Protein AF-A0A1V4IUN7-F1 (afdb_monomer_lite)

InterPro domains:
  IPR002559 Transposase IS4-like domain [PF01609] (7-80)

Organism: NCBI:txid1450648

Radius of gyration: 19.27 Å; chains: 1; bounding box: 44×47×55 Å

Sequence (142 aa):
MVDRSKINTSALIIADRGYEAYNNMAHIQERGWKYLIRIKDHKTYSSGILQGLELPSTEEFDVDINLKLTRKQTNEVKELLKDKNHYRLISHGKAFDYLPEKSKKSDHIKAAVQIFCIAVFVFISYNNVSNIGKQLQLLTYT

Structure (mmCIF, N/CA/C/O backbone):
data_AF-A0A1V4IUN7-F1
#
_entry.id   AF-A0A1V4IUN7-F1
#
loop_
_atom_site.group_PDB
_atom_site.id
_atom_site.type_symbol
_atom_site.label_atom_id
_atom_site.label_alt_id
_atom_site.label_comp_id
_atom_site.label_asym_id
_atom_site.label_entity_id
_atom_site.label_seq_id
_atom_site.pdbx_PDB_ins_code
_atom_site.Cartn_x
_atom_site.Cartn_y
_atom_site.Cartn_z
_atom_site.occupancy
_atom_site.B_iso_or_equiv
_atom_site.auth_seq_id
_atom_site.auth_comp_id
_atom_site.auth_asym_id
_atom_site.auth_atom_id
_atom_site.pdbx_PDB_model_num
ATOM 1 N N . MET A 1 1 ? -0.566 -13.342 6.537 1.00 70.31 1 MET A N 1
ATOM 2 C CA . MET A 1 1 ? -1.356 -12.443 5.68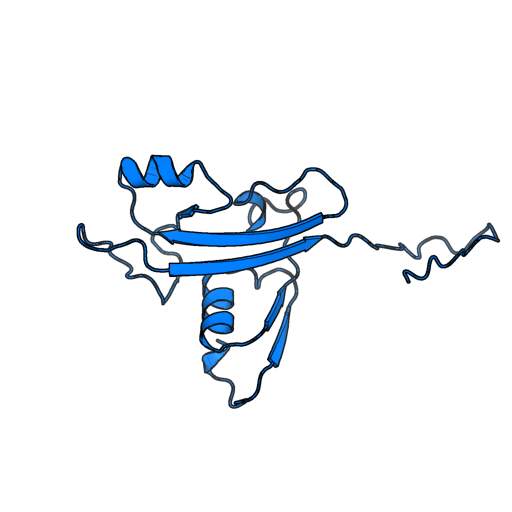4 1.00 70.31 1 MET A CA 1
ATOM 3 C C . MET A 1 1 ? -2.829 -12.787 5.784 1.00 70.31 1 MET A C 1
ATOM 5 O O . MET A 1 1 ? -3.148 -13.812 6.391 1.00 70.31 1 MET A O 1
ATOM 9 N N . VAL A 1 2 ? -3.689 -11.918 5.254 1.00 79.62 2 VAL A N 1
ATOM 10 C CA . VAL A 1 2 ? -5.154 -12.004 5.332 1.00 79.62 2 VAL A CA 1
ATOM 11 C C . VAL A 1 2 ? -5.656 -13.351 4.828 1.00 79.62 2 VAL A C 1
ATOM 13 O O . VAL A 1 2 ? -6.533 -13.926 5.455 1.00 79.62 2 VAL A O 1
ATOM 16 N N . ASP A 1 3 ? -5.001 -13.918 3.817 1.00 80.06 3 ASP A N 1
ATOM 17 C CA . ASP A 1 3 ? -5.286 -15.210 3.165 1.00 80.06 3 ASP A CA 1
ATOM 18 C C . ASP A 1 3 ? -5.406 -16.390 4.131 1.00 80.06 3 ASP A C 1
ATOM 20 O O . ASP A 1 3 ? -6.136 -17.337 3.870 1.00 80.06 3 ASP A O 1
ATOM 24 N N . ARG A 1 4 ? -4.754 -16.317 5.296 1.00 84.31 4 ARG A N 1
ATOM 25 C CA . ARG A 1 4 ? -4.813 -17.376 6.318 1.00 84.31 4 ARG A CA 1
ATOM 26 C C . ARG A 1 4 ? -6.111 -17.382 7.129 1.00 84.31 4 ARG A C 1
ATOM 28 O O . ARG A 1 4 ? -6.329 -18.306 7.909 1.00 84.31 4 ARG A O 1
ATOM 35 N N . SER A 1 5 ? -6.944 -16.347 7.014 1.00 83.94 5 SER A N 1
ATOM 36 C CA . SER A 1 5 ? -8.220 -16.286 7.725 1.00 83.94 5 SER A CA 1
ATOM 37 C C . SER A 1 5 ? -9.230 -17.266 7.124 1.00 83.94 5 SER A C 1
ATOM 39 O O . SER A 1 5 ? -9.311 -17.404 5.906 1.00 83.94 5 SER A O 1
ATOM 41 N N . LYS A 1 6 ? -10.040 -17.905 7.976 1.00 85.81 6 LYS A N 1
ATOM 42 C CA . LYS A 1 6 ? -11.137 -18.809 7.577 1.00 85.81 6 LYS A CA 1
ATOM 43 C C . LYS A 1 6 ? -12.464 -18.082 7.321 1.00 85.81 6 LYS A C 1
ATOM 45 O O . LYS A 1 6 ? -13.475 -18.720 7.054 1.00 85.81 6 LYS A O 1
ATOM 50 N N . ILE 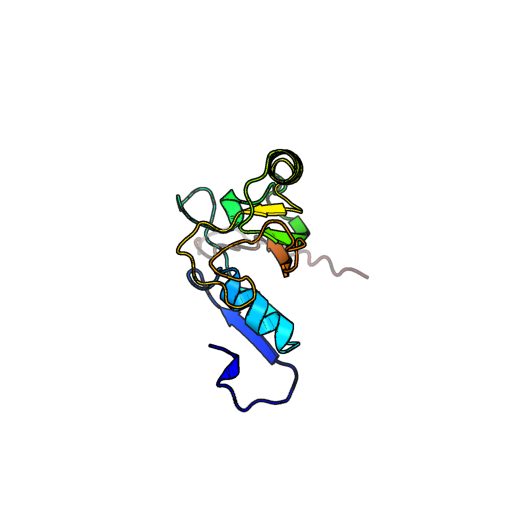A 1 7 ? -12.482 -16.757 7.470 1.00 84.94 7 ILE A N 1
ATOM 51 C CA . ILE A 1 7 ? -13.693 -15.952 7.302 1.00 84.94 7 ILE A CA 1
ATOM 52 C C . ILE A 1 7 ? -14.013 -15.863 5.806 1.00 84.94 7 ILE A C 1
ATOM 54 O O . ILE A 1 7 ? -13.260 -15.262 5.050 1.00 84.94 7 ILE A O 1
ATOM 58 N N . ASN A 1 8 ? -15.129 -16.436 5.371 1.00 80.25 8 ASN A N 1
ATOM 59 C CA . ASN A 1 8 ? -15.515 -16.426 3.953 1.00 80.25 8 ASN A CA 1
ATOM 60 C C . ASN A 1 8 ? -16.495 -15.293 3.602 1.00 80.25 8 ASN A C 1
ATOM 62 O O . ASN A 1 8 ? -16.929 -15.179 2.463 1.00 80.25 8 ASN A O 1
ATOM 66 N N . THR A 1 9 ? -16.851 -14.456 4.576 1.00 84.75 9 THR A N 1
ATOM 67 C CA . THR A 1 9 ? -17.745 -13.307 4.403 1.00 84.75 9 THR A CA 1
ATOM 68 C C . THR A 1 9 ? -16.959 -12.017 4.173 1.00 84.75 9 THR A C 1
ATOM 70 O O . THR A 1 9 ? -15.760 -11.948 4.451 1.00 84.75 9 THR A O 1
ATOM 73 N N . SER A 1 10 ? -17.637 -10.972 3.693 1.00 83.94 10 SER A N 1
ATOM 74 C CA . SER A 1 10 ? -17.066 -9.625 3.607 1.00 83.94 10 SER A CA 1
ATOM 75 C C . SER A 1 10 ? -16.625 -9.140 4.990 1.00 83.94 10 SER A C 1
ATOM 77 O O . SER A 1 10 ? -17.415 -9.190 5.935 1.00 83.94 10 SER A O 1
ATOM 79 N N . ALA A 1 11 ? -15.395 -8.642 5.103 1.00 87.06 11 ALA A N 1
ATOM 80 C CA . ALA A 1 11 ? -14.866 -8.075 6.340 1.00 87.06 11 ALA A CA 1
ATOM 81 C C . ALA A 1 11 ? -14.300 -6.666 6.117 1.00 87.06 11 ALA A C 1
ATOM 83 O O . ALA A 1 11 ? -13.903 -6.313 5.003 1.00 87.06 11 ALA A O 1
ATOM 84 N N . LEU A 1 12 ? -14.261 -5.879 7.196 1.00 88.81 12 LEU A N 1
ATOM 85 C CA . LEU A 1 12 ? -13.591 -4.582 7.259 1.00 88.81 12 LEU A CA 1
ATOM 86 C C . LEU A 1 12 ? -12.349 -4.708 8.145 1.00 88.81 12 LEU A C 1
ATOM 88 O O . LEU A 1 12 ? -12.457 -5.012 9.331 1.00 88.81 12 LEU A O 1
ATOM 92 N N . ILE A 1 13 ? -11.171 -4.473 7.573 1.00 87.56 13 ILE A N 1
ATOM 93 C CA . ILE A 1 13 ? -9.906 -4.448 8.311 1.00 87.56 13 ILE A CA 1
ATOM 94 C C . ILE A 1 13 ? -9.640 -3.035 8.801 1.00 87.56 13 ILE A C 1
ATOM 96 O O . ILE A 1 13 ? -9.570 -2.115 7.997 1.00 87.56 13 ILE A O 1
ATOM 100 N N . ILE A 1 14 ? -9.419 -2.871 10.102 1.00 87.94 14 ILE A N 1
ATOM 101 C CA . ILE A 1 14 ? -8.967 -1.604 10.678 1.00 87.94 14 ILE A CA 1
ATOM 102 C C . ILE A 1 14 ? -7.565 -1.818 11.242 1.00 87.94 14 ILE A C 1
ATOM 104 O O . ILE A 1 14 ? -7.350 -2.751 12.017 1.00 87.94 14 ILE A O 1
ATOM 108 N N . ALA A 1 15 ? -6.603 -0.989 10.839 1.00 86.19 15 ALA A N 1
ATOM 109 C CA . ALA A 1 15 ? -5.221 -1.089 11.308 1.00 86.19 15 ALA A CA 1
ATOM 110 C C . ALA A 1 15 ? -4.587 0.291 11.529 1.00 86.19 15 ALA A C 1
ATOM 112 O O . ALA A 1 15 ? -4.945 1.266 10.869 1.00 86.19 15 ALA A O 1
ATOM 113 N N . ASP A 1 16 ? -3.626 0.369 12.453 1.00 85.94 16 ASP A N 1
ATOM 114 C CA . ASP A 1 16 ? -2.820 1.576 12.678 1.00 85.94 16 ASP A CA 1
ATOM 115 C C . ASP A 1 16 ? -1.630 1.634 11.688 1.00 85.94 16 ASP A C 1
ATOM 117 O O . ASP A 1 16 ? -1.451 0.780 10.813 1.00 85.94 16 ASP A O 1
ATOM 121 N N . ARG A 1 17 ? -0.788 2.650 11.850 1.00 81.50 17 ARG A N 1
ATOM 122 C CA . ARG A 1 17 ? 0.477 2.874 11.153 1.00 81.50 17 ARG A CA 1
ATOM 123 C C . ARG A 1 17 ? 1.369 1.633 11.223 1.00 81.50 17 ARG A C 1
ATOM 125 O O . ARG A 1 17 ? 1.523 1.016 12.272 1.00 81.50 17 ARG A O 1
ATOM 132 N N . GLY A 1 18 ? 2.029 1.317 10.117 1.00 80.31 18 GLY A N 1
ATOM 133 C CA . GLY A 1 18 ? 2.893 0.148 9.938 1.00 80.31 18 GLY A CA 1
ATOM 134 C C . GLY A 1 18 ? 2.299 -0.916 9.011 1.00 80.31 18 GLY A C 1
ATOM 135 O O . GLY A 1 18 ? 3.043 -1.765 8.521 1.00 80.31 18 GLY A O 1
ATOM 136 N N . TYR A 1 19 ? 0.995 -0.853 8.727 1.00 84.00 19 TYR A N 1
ATOM 137 C CA . TYR A 1 19 ? 0.305 -1.793 7.840 1.00 84.00 19 TYR A CA 1
ATOM 138 C C . TYR A 1 19 ? 0.047 -1.242 6.429 1.00 84.00 19 TYR A C 1
ATOM 140 O O . TYR A 1 19 ? -0.510 -1.961 5.602 1.00 84.00 19 TYR A O 1
ATOM 148 N N . GLU A 1 20 ? 0.521 -0.030 6.111 1.00 83.62 20 GLU A N 1
ATOM 149 C CA . GLU A 1 20 ? 0.333 0.690 4.835 1.00 83.62 20 GLU A CA 1
ATOM 150 C C . GLU A 1 20 ? 1.074 0.093 3.618 1.00 83.62 20 GLU A C 1
ATOM 152 O O . GLU A 1 20 ? 1.281 0.762 2.606 1.00 83.62 20 GLU A O 1
ATOM 157 N N . ALA A 1 21 ? 1.531 -1.157 3.699 1.00 84.75 21 ALA A N 1
ATOM 158 C CA . ALA A 1 21 ? 2.244 -1.802 2.605 1.00 84.75 21 ALA A CA 1
ATOM 159 C C . ALA A 1 21 ? 1.295 -2.148 1.444 1.00 84.75 21 ALA A C 1
ATOM 161 O O . ALA A 1 21 ? 0.255 -2.772 1.651 1.00 84.75 21 ALA A O 1
ATOM 162 N N . TYR A 1 22 ? 1.707 -1.842 0.207 1.00 86.06 22 TYR A N 1
ATOM 163 C CA . TYR A 1 22 ? 0.935 -2.161 -1.004 1.00 86.06 22 TYR A CA 1
ATOM 164 C C . TYR A 1 22 ? 0.572 -3.642 -1.127 1.00 86.06 22 TYR A C 1
ATOM 166 O O . TYR A 1 22 ? -0.525 -3.959 -1.570 1.00 86.06 22 TYR A O 1
ATOM 174 N N . ASN A 1 23 ? 1.467 -4.542 -0.703 1.00 87.44 23 ASN A N 1
ATOM 175 C CA . ASN A 1 23 ? 1.188 -5.977 -0.726 1.00 87.44 23 ASN A CA 1
ATOM 176 C C . ASN A 1 23 ? -0.029 -6.307 0.148 1.00 87.44 23 ASN A C 1
ATOM 178 O O . ASN A 1 23 ? -0.940 -6.983 -0.305 1.00 87.44 23 ASN A O 1
ATOM 182 N N . ASN A 1 24 ? -0.091 -5.763 1.369 1.00 86.75 24 ASN A N 1
ATOM 183 C CA . ASN A 1 24 ? -1.211 -6.012 2.275 1.00 86.75 24 ASN A CA 1
ATOM 184 C C . ASN A 1 24 ? -2.535 -5.548 1.664 1.00 86.75 24 ASN A C 1
ATOM 186 O O . ASN A 1 24 ? -3.503 -6.297 1.699 1.00 86.75 24 ASN A O 1
ATOM 190 N N . MET A 1 25 ? -2.573 -4.342 1.090 1.00 86.12 25 MET A N 1
ATOM 191 C CA . MET A 1 25 ? -3.787 -3.815 0.457 1.00 86.12 25 MET A CA 1
ATOM 192 C C . MET A 1 25 ? -4.219 -4.664 -0.741 1.00 86.12 25 MET A C 1
ATOM 194 O O . MET A 1 25 ? -5.401 -4.974 -0.851 1.00 86.12 25 MET A O 1
ATOM 198 N N . ALA A 1 26 ? -3.272 -5.110 -1.571 1.00 86.62 26 ALA A N 1
ATOM 199 C CA . ALA A 1 26 ? -3.559 -5.999 -2.693 1.00 86.62 26 ALA A CA 1
ATOM 200 C C . ALA A 1 26 ? -4.181 -7.330 -2.227 1.00 86.62 26 ALA A C 1
ATOM 202 O O . ALA A 1 26 ? -5.200 -7.744 -2.767 1.00 86.62 26 ALA A O 1
ATOM 203 N N . HIS A 1 27 ? -3.654 -7.941 -1.159 1.00 86.75 27 HIS A N 1
ATOM 204 C CA . HIS A 1 27 ? -4.227 -9.168 -0.575 1.00 86.75 27 HIS A CA 1
ATOM 205 C C . HIS A 1 27 ? -5.630 -8.967 -0.001 1.00 86.75 27 HIS A C 1
ATOM 207 O O . HIS A 1 27 ? -6.493 -9.834 -0.118 1.00 86.75 27 HIS A O 1
ATOM 213 N N . ILE A 1 28 ? -5.889 -7.807 0.602 1.00 86.56 28 ILE A N 1
ATOM 214 C CA . ILE A 1 28 ? -7.225 -7.460 1.103 1.00 86.56 28 ILE A CA 1
ATOM 215 C C . ILE A 1 28 ? -8.215 -7.309 -0.060 1.00 86.56 28 ILE A C 1
ATOM 217 O O . ILE A 1 28 ? -9.338 -7.809 0.021 1.00 86.56 28 ILE A O 1
ATOM 221 N N . GLN A 1 29 ? -7.791 -6.645 -1.135 1.00 85.31 29 GLN A N 1
ATOM 222 C CA . GLN A 1 29 ? -8.607 -6.388 -2.322 1.00 85.31 29 GLN A CA 1
ATOM 223 C C . GLN A 1 29 ? -8.910 -7.655 -3.110 1.00 85.31 29 GLN A C 1
ATOM 225 O O . GLN A 1 29 ? -10.065 -7.871 -3.462 1.00 85.31 29 GLN A O 1
ATOM 230 N N . GLU A 1 30 ? -7.915 -8.516 -3.321 1.00 85.12 30 GLU A N 1
ATOM 231 C CA . GLU A 1 30 ? -8.089 -9.805 -4.001 1.00 85.12 30 GLU A CA 1
ATOM 232 C C . GLU A 1 30 ? -9.092 -10.696 -3.258 1.00 85.12 30 GLU A C 1
ATOM 234 O O . GLU A 1 30 ? -9.890 -11.410 -3.857 1.00 85.12 30 GLU A O 1
ATOM 239 N N . ARG A 1 31 ? -9.114 -10.597 -1.925 1.00 84.62 31 ARG A N 1
ATOM 240 C CA . ARG A 1 31 ? -10.090 -11.292 -1.083 1.00 84.62 31 ARG A CA 1
ATOM 241 C C . ARG A 1 31 ? -11.492 -10.658 -1.113 1.00 84.62 31 ARG A C 1
ATOM 243 O O . ARG A 1 31 ? -12.431 -11.229 -0.561 1.00 84.62 31 ARG A O 1
ATOM 250 N N . GLY A 1 32 ? -11.654 -9.480 -1.714 1.00 84.38 32 GLY A N 1
ATOM 251 C CA . GLY A 1 32 ? -12.914 -8.731 -1.745 1.00 84.38 32 GLY A CA 1
ATOM 252 C C . GLY A 1 32 ? -13.278 -8.085 -0.405 1.00 84.38 32 GLY A C 1
ATOM 253 O O . GLY A 1 32 ? -14.451 -7.838 -0.118 1.00 84.38 32 GLY A O 1
ATOM 254 N N . TRP A 1 33 ? -12.291 -7.855 0.460 1.00 87.62 33 TRP A N 1
ATOM 255 C CA . TRP A 1 33 ? -12.487 -7.227 1.764 1.00 87.62 33 TRP A CA 1
ATOM 256 C C . TRP A 1 33 ? -12.250 -5.718 1.693 1.00 87.62 33 TRP A C 1
ATOM 258 O O . TRP A 1 33 ? -11.564 -5.211 0.807 1.00 87.62 33 TRP A O 1
ATOM 268 N N . LYS A 1 34 ? -12.826 -4.982 2.646 1.00 86.69 34 LYS A N 1
ATOM 269 C CA . LYS A 1 34 ? -12.617 -3.535 2.793 1.00 86.69 34 LYS A CA 1
ATOM 270 C C . LYS A 1 34 ? -11.570 -3.272 3.868 1.00 86.69 34 LYS A C 1
ATOM 272 O O . LYS A 1 34 ? -11.356 -4.104 4.751 1.00 86.69 34 LYS A O 1
ATOM 277 N N . TYR A 1 35 ? -10.937 -2.106 3.832 1.00 86.62 35 TYR A N 1
ATOM 278 C CA . TYR A 1 35 ? -9.981 -1.709 4.860 1.00 86.62 35 TYR A CA 1
ATOM 279 C C . TYR A 1 35 ? -10.038 -0.218 5.176 1.00 86.62 35 TYR A C 1
ATOM 281 O O . TYR A 1 35 ? -10.410 0.600 4.343 1.00 86.62 35 TYR A O 1
ATOM 289 N N . LEU A 1 36 ? -9.616 0.105 6.393 1.00 88.31 36 LEU A N 1
ATOM 290 C CA . LEU A 1 36 ? -9.360 1.433 6.913 1.00 88.31 36 LEU A CA 1
ATOM 291 C C . LEU A 1 36 ? -8.016 1.376 7.644 1.00 88.31 36 LEU A C 1
ATOM 293 O O . LEU A 1 36 ? -7.908 0.842 8.747 1.00 88.31 36 LEU A O 1
ATOM 297 N N . ILE A 1 37 ? -6.963 1.873 7.001 1.00 85.44 37 ILE A N 1
ATOM 298 C CA . ILE A 1 37 ? -5.607 1.828 7.553 1.00 85.44 37 ILE A CA 1
ATOM 299 C C . ILE A 1 37 ? -5.170 3.252 7.851 1.00 85.44 37 ILE A C 1
ATOM 301 O O . ILE A 1 37 ? -5.152 4.101 6.961 1.00 85.44 37 ILE A O 1
ATOM 305 N N . ARG A 1 38 ? -4.778 3.511 9.098 1.00 83.12 38 ARG A N 1
ATOM 306 C CA . ARG A 1 38 ? -4.183 4.792 9.465 1.00 83.12 38 ARG A CA 1
ATOM 307 C C . ARG A 1 38 ? -2.786 4.890 8.866 1.00 83.12 38 ARG A C 1
ATOM 309 O O . ARG A 1 38 ? -1.898 4.099 9.172 1.00 83.12 38 ARG A O 1
ATOM 316 N N . ILE A 1 39 ? -2.584 5.901 8.037 1.00 81.44 39 ILE A N 1
ATOM 317 C CA . ILE A 1 39 ? -1.303 6.175 7.390 1.00 81.44 39 ILE A CA 1
ATOM 318 C C . ILE A 1 39 ? -0.419 7.074 8.261 1.00 81.44 39 ILE A C 1
ATOM 320 O O . ILE A 1 39 ? -0.893 7.835 9.107 1.00 81.44 39 ILE A O 1
ATOM 324 N N . LYS A 1 40 ? 0.897 6.958 8.075 1.00 79.50 40 LYS A N 1
ATOM 325 C CA . LYS A 1 40 ? 1.881 7.838 8.716 1.00 79.50 40 LYS A CA 1
ATOM 326 C C . LYS A 1 40 ? 1.796 9.234 8.114 1.00 79.50 40 LYS A C 1
ATOM 328 O O . LYS A 1 40 ? 1.761 9.343 6.895 1.00 79.50 40 LYS A O 1
ATOM 333 N N . ASP A 1 41 ? 1.823 10.262 8.961 1.00 71.12 41 ASP A N 1
ATOM 334 C CA . ASP A 1 41 ? 1.842 11.653 8.510 1.00 71.12 41 ASP A CA 1
ATOM 335 C C . ASP A 1 41 ? 3.152 11.984 7.775 1.00 71.12 41 ASP A C 1
ATOM 337 O O . ASP A 1 41 ? 4.243 11.575 8.189 1.00 71.12 41 ASP A O 1
ATOM 341 N N . HIS A 1 42 ? 3.027 12.752 6.696 1.00 64.88 42 HIS A N 1
ATOM 342 C CA . HIS A 1 42 ? 4.128 13.222 5.866 1.00 64.88 42 HIS A CA 1
ATOM 343 C C . HIS A 1 42 ? 5.098 14.138 6.626 1.00 64.88 42 HIS A C 1
ATOM 345 O O . HIS A 1 42 ? 6.284 14.143 6.306 1.00 64.88 42 HIS A O 1
ATOM 351 N N . LYS A 1 43 ? 4.626 14.886 7.639 1.00 65.94 43 LYS A N 1
ATOM 352 C CA . LYS A 1 43 ? 5.469 15.814 8.419 1.00 65.94 43 LYS A CA 1
ATOM 353 C C . LYS A 1 43 ? 6.388 15.097 9.400 1.00 65.94 43 LYS A C 1
ATOM 355 O O . LYS A 1 43 ? 7.490 15.563 9.665 1.00 65.94 43 LYS A O 1
ATOM 360 N N . THR A 1 44 ? 5.933 13.979 9.961 1.00 65.31 44 THR A N 1
ATOM 361 C CA . THR A 1 44 ? 6.649 13.278 11.038 1.00 65.31 44 THR A CA 1
ATOM 362 C C . THR A 1 44 ? 7.509 12.126 10.526 1.00 65.31 44 THR A C 1
ATOM 364 O O . THR A 1 44 ? 8.510 11.791 11.156 1.00 65.31 44 THR A O 1
ATOM 367 N N . TYR A 1 45 ? 7.153 11.505 9.397 1.00 64.31 45 TYR A N 1
ATOM 368 C CA . TYR A 1 45 ? 7.820 10.291 8.929 1.00 64.31 45 TYR A CA 1
ATOM 369 C C . TYR A 1 45 ? 8.434 10.452 7.535 1.00 64.31 45 TYR A C 1
ATOM 371 O O . TYR A 1 45 ? 7.748 10.658 6.535 1.00 64.31 45 TYR A O 1
ATOM 379 N N . SER A 1 46 ? 9.745 10.211 7.455 1.00 62.03 46 SER A N 1
ATOM 380 C CA . SER A 1 46 ? 10.521 10.164 6.207 1.00 62.03 46 SER A CA 1
ATOM 381 C C . SER A 1 46 ? 10.292 8.895 5.380 1.00 62.03 46 SER A C 1
ATOM 383 O O . SER A 1 46 ? 10.875 8.746 4.308 1.00 62.03 46 SER A O 1
ATOM 385 N N . SER A 1 47 ? 9.373 8.015 5.786 1.00 66.19 47 SER A N 1
ATOM 386 C CA . SER A 1 47 ? 8.913 6.889 4.969 1.00 66.19 47 SER A CA 1
ATOM 387 C C . SER A 1 47 ? 7.408 6.670 5.118 1.00 66.19 47 SER A C 1
ATOM 389 O O . SER A 1 47 ? 6.876 6.649 6.228 1.00 66.19 47 SER A O 1
ATOM 391 N N . GLY A 1 48 ? 6.710 6.490 3.996 1.00 71.25 48 GLY A N 1
ATOM 392 C CA . GLY A 1 48 ? 5.277 6.220 3.996 1.00 71.25 48 GLY A CA 1
ATOM 393 C C . GLY A 1 48 ? 4.666 6.257 2.602 1.00 71.25 48 GLY A C 1
ATOM 394 O O . GLY A 1 48 ? 5.296 6.689 1.636 1.00 71.25 48 GLY A O 1
ATOM 395 N N . ILE A 1 49 ? 3.419 5.800 2.515 1.00 78.44 49 ILE A N 1
ATOM 396 C CA . ILE A 1 49 ? 2.640 5.828 1.276 1.00 78.44 49 ILE A CA 1
ATOM 397 C C . ILE A 1 49 ? 2.321 7.260 0.827 1.00 78.44 49 ILE A C 1
ATOM 399 O O . ILE A 1 49 ? 2.348 7.542 -0.365 1.00 78.44 49 ILE A O 1
ATOM 403 N N . LEU A 1 50 ? 2.153 8.173 1.793 1.00 77.31 50 LEU A N 1
ATOM 404 C CA . LEU A 1 50 ? 1.837 9.583 1.566 1.00 77.31 50 LEU A CA 1
ATOM 405 C C . LEU A 1 50 ? 2.879 10.334 0.745 1.00 77.31 50 LEU A C 1
ATOM 407 O O . LEU A 1 50 ? 2.520 11.081 -0.151 1.00 77.31 50 LEU A O 1
ATOM 411 N N . GLN A 1 51 ? 4.170 10.095 0.984 1.00 76.94 51 GLN A N 1
ATOM 412 C CA . GLN A 1 51 ? 5.230 10.712 0.175 1.00 76.94 51 GLN A CA 1
ATOM 413 C C . GLN A 1 51 ? 5.174 10.301 -1.294 1.00 76.94 51 GLN A C 1
ATOM 415 O O . GLN A 1 51 ? 5.831 10.896 -2.147 1.00 76.94 51 GLN A O 1
ATOM 420 N N . GLY A 1 52 ? 4.469 9.209 -1.574 1.00 76.56 52 GLY A N 1
ATOM 421 C CA . GLY A 1 52 ? 4.310 8.714 -2.913 1.00 76.56 52 GLY A CA 1
ATOM 422 C C . GLY A 1 52 ? 3.151 9.283 -3.694 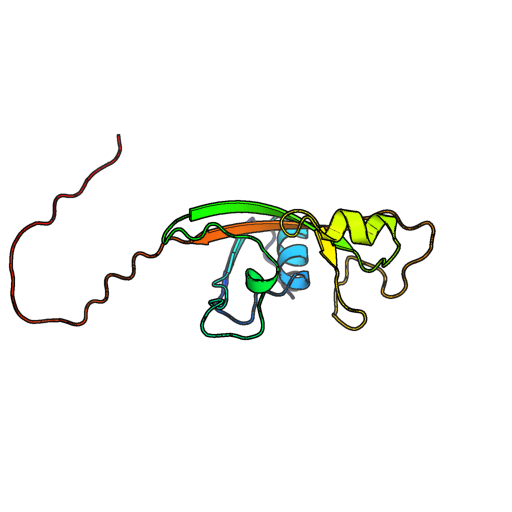1.00 76.56 52 GLY A C 1
ATOM 423 O O . GLY A 1 52 ? 3.076 8.968 -4.876 1.00 76.56 52 GLY A O 1
ATOM 424 N N . LEU A 1 53 ? 2.306 10.075 -3.044 1.00 82.62 53 LEU A N 1
ATOM 425 C CA . LEU A 1 53 ? 1.054 10.590 -3.563 1.00 82.62 53 LEU A CA 1
ATOM 426 C C . LEU A 1 53 ? 1.098 12.117 -3.576 1.00 82.62 53 LEU A C 1
ATOM 428 O O . LEU A 1 53 ? 1.750 12.743 -2.741 1.00 82.62 53 LEU A O 1
ATOM 432 N N . GLU A 1 54 ? 0.392 12.713 -4.523 1.00 83.25 54 GLU A N 1
ATOM 433 C CA . GLU A 1 54 ? 0.127 14.147 -4.570 1.00 83.25 54 GLU A CA 1
ATOM 434 C C . GLU A 1 54 ? -1.269 14.388 -4.014 1.00 83.25 54 GLU A C 1
ATOM 436 O O . GLU A 1 54 ? -2.271 14.311 -4.725 1.00 83.25 54 GLU A O 1
ATOM 441 N N . LEU A 1 55 ? -1.315 14.618 -2.702 1.00 81.00 55 LEU A N 1
ATOM 442 C CA . LEU A 1 55 ? -2.549 14.914 -1.989 1.00 81.00 55 LEU A CA 1
ATOM 443 C C . LEU A 1 55 ? -2.826 16.421 -1.948 1.00 81.00 55 LEU A C 1
ATOM 445 O O . LEU A 1 55 ? -1.878 17.215 -1.972 1.00 81.00 55 LEU A O 1
ATOM 449 N N . PRO A 1 56 ? -4.105 16.826 -1.845 1.00 81.62 56 PRO A N 1
ATOM 450 C CA . PRO A 1 56 ? -4.472 18.214 -1.606 1.00 81.62 56 PRO A CA 1
ATOM 451 C C . PRO A 1 56 ? -3.793 18.754 -0.344 1.00 81.62 56 PRO A C 1
ATOM 453 O O . PRO A 1 56 ? -3.665 18.053 0.657 1.00 81.62 56 PRO A O 1
ATOM 456 N N . SER A 1 57 ? -3.396 20.026 -0.363 1.00 76.62 57 SER A N 1
ATOM 457 C CA . SER A 1 57 ? -2.838 20.709 0.812 1.00 76.62 57 SER A CA 1
ATOM 458 C C . SER A 1 57 ? -3.905 21.152 1.823 1.00 76.62 57 SER A C 1
ATOM 460 O O . SER A 1 57 ? -3.613 21.961 2.702 1.00 76.62 57 SER A O 1
ATOM 462 N N . THR A 1 58 ? -5.148 20.697 1.662 1.00 76.75 58 THR A N 1
ATOM 463 C CA . THR A 1 58 ? -6.269 21.014 2.549 1.00 76.75 58 THR A CA 1
ATOM 464 C C . THR A 1 58 ? -6.206 20.162 3.815 1.00 76.75 58 THR A C 1
ATOM 466 O O . THR A 1 58 ? -5.662 19.059 3.811 1.00 76.75 58 THR A O 1
ATOM 469 N N . GLU A 1 59 ? -6.750 20.678 4.919 1.00 69.12 59 GLU A N 1
ATOM 470 C CA . GLU A 1 59 ? -6.777 19.955 6.202 1.00 69.12 59 GLU A CA 1
ATOM 471 C C . GLU A 1 59 ? -7.693 18.724 6.160 1.00 69.12 59 GLU A C 1
ATOM 473 O O . GLU A 1 59 ? -7.433 17.726 6.833 1.00 69.12 59 GLU A O 1
ATOM 478 N N . GLU A 1 60 ? -8.726 18.783 5.320 1.00 77.19 60 GLU A N 1
ATOM 479 C CA . GLU A 1 60 ? -9.680 17.708 5.087 1.00 77.19 60 GLU A CA 1
ATOM 480 C C . GLU A 1 60 ? -9.773 17.413 3.592 1.00 77.19 60 GLU A C 1
ATOM 482 O O . GLU A 1 60 ? -9.789 18.326 2.755 1.00 77.19 60 GLU A O 1
ATOM 487 N N . PHE A 1 61 ? -9.810 16.129 3.255 1.00 78.19 61 PHE A N 1
ATOM 488 C CA . PHE A 1 61 ? -10.042 15.658 1.896 1.00 78.19 61 PHE A CA 1
ATOM 489 C C . PHE A 1 61 ? -10.523 14.207 1.904 1.00 78.19 61 PHE A C 1
ATOM 491 O O . PHE A 1 61 ? -10.126 13.395 2.743 1.00 78.19 61 PHE A O 1
ATOM 498 N N . ASP A 1 62 ? -11.347 13.884 0.916 1.00 80.00 62 ASP A N 1
ATOM 499 C CA . ASP A 1 62 ? -11.721 12.521 0.566 1.00 80.00 62 ASP A CA 1
ATOM 500 C C . ASP A 1 62 ? -11.316 12.305 -0.892 1.00 80.00 62 ASP A C 1
ATOM 502 O O . ASP A 1 62 ? -11.882 12.920 -1.800 1.00 80.00 62 ASP A O 1
ATOM 506 N N . VAL A 1 63 ? -10.244 11.539 -1.106 1.00 77.62 63 VAL A N 1
ATOM 507 C CA . VAL A 1 63 ? -9.677 11.309 -2.438 1.00 77.62 63 VAL A CA 1
ATOM 508 C C . VAL A 1 63 ? -9.561 9.819 -2.689 1.00 77.62 63 VAL A C 1
ATOM 510 O O . VAL A 1 63 ? -8.925 9.077 -1.932 1.00 77.62 63 VAL A O 1
ATOM 513 N N . ASP A 1 64 ? -10.136 9.408 -3.812 1.00 81.25 64 ASP A N 1
ATOM 514 C CA . ASP A 1 64 ? -9.962 8.074 -4.352 1.00 81.25 64 ASP A CA 1
ATOM 515 C C . ASP A 1 64 ? -8.762 8.038 -5.306 1.00 81.25 64 ASP A C 1
ATOM 517 O O . ASP A 1 64 ? -8.642 8.875 -6.205 1.00 81.25 64 ASP A O 1
ATOM 521 N N . ILE A 1 65 ? -7.843 7.100 -5.081 1.00 81.62 65 ILE A N 1
ATOM 522 C CA . ILE A 1 65 ? -6.566 7.013 -5.790 1.00 81.62 65 ILE A CA 1
ATOM 523 C C . ILE A 1 65 ? -6.383 5.601 -6.339 1.00 81.62 65 ILE A C 1
ATOM 525 O O . ILE A 1 65 ? -6.211 4.633 -5.597 1.00 81.62 65 ILE A O 1
ATOM 529 N N . ASN A 1 66 ? -6.320 5.483 -7.663 1.00 82.69 66 ASN A N 1
ATOM 530 C CA . ASN A 1 66 ? -6.192 4.196 -8.347 1.00 82.69 66 ASN A CA 1
ATOM 531 C C . ASN A 1 66 ? -4.739 4.016 -8.784 1.00 82.69 66 ASN A C 1
ATOM 533 O O . ASN A 1 66 ? -4.362 4.394 -9.896 1.00 82.69 66 ASN A O 1
ATOM 537 N N . LEU A 1 67 ? -3.908 3.420 -7.929 1.00 84.25 67 LEU A N 1
ATOM 538 C CA . LEU A 1 67 ? -2.495 3.237 -8.241 1.00 84.25 67 LEU A CA 1
ATOM 539 C C . LEU A 1 67 ? -2.245 1.989 -9.077 1.00 84.25 67 LEU A C 1
ATOM 541 O O . LEU A 1 67 ? -2.523 0.864 -8.674 1.00 84.25 67 LEU A O 1
ATOM 545 N N . LYS A 1 68 ? -1.571 2.163 -10.206 1.00 84.62 68 LYS A N 1
ATOM 546 C CA . LYS A 1 68 ? -0.979 1.077 -10.982 1.00 84.62 68 LYS A CA 1
ATOM 547 C C . LYS A 1 68 ? 0.470 0.893 -10.565 1.00 84.62 68 LYS A C 1
ATOM 549 O O . LYS A 1 68 ? 1.306 1.789 -10.699 1.00 84.62 68 LYS A O 1
ATOM 554 N N . LEU A 1 69 ? 0.776 -0.291 -10.059 1.00 85.69 69 LEU A N 1
ATOM 555 C CA . LEU A 1 69 ? 2.093 -0.648 -9.564 1.00 85.69 69 LEU A CA 1
ATOM 556 C C . LEU A 1 69 ? 2.908 -1.334 -10.661 1.00 85.69 69 LEU A C 1
ATOM 558 O O . LEU A 1 69 ? 2.429 -2.213 -11.382 1.00 85.69 69 LEU A O 1
ATOM 562 N N . THR A 1 70 ? 4.176 -0.953 -10.773 1.00 83.69 70 THR A N 1
ATOM 563 C CA . THR A 1 70 ? 5.114 -1.542 -11.733 1.00 83.69 70 THR A CA 1
ATOM 564 C C . THR A 1 70 ? 6.500 -1.707 -11.122 1.00 83.69 70 THR A C 1
ATOM 566 O O . THR A 1 70 ? 6.905 -0.949 -10.245 1.00 83.69 70 THR A O 1
ATOM 569 N N . ARG A 1 71 ? 7.248 -2.707 -11.595 1.00 83.19 71 ARG A N 1
ATOM 570 C CA . ARG A 1 71 ? 8.696 -2.859 -11.348 1.00 83.19 71 ARG A CA 1
ATOM 571 C C . ARG A 1 71 ? 9.535 -2.498 -12.580 1.00 83.19 71 ARG A C 1
ATOM 573 O O . ARG A 1 71 ? 10.758 -2.556 -12.540 1.00 83.19 71 ARG A O 1
ATOM 580 N N . LYS A 1 72 ? 8.897 -2.175 -13.708 1.00 82.00 72 LYS A N 1
ATOM 581 C CA . LYS A 1 72 ? 9.579 -1.887 -14.974 1.00 82.00 72 LYS A CA 1
ATOM 582 C C . LYS A 1 72 ? 10.077 -0.442 -14.981 1.00 82.00 72 LYS A C 1
ATOM 584 O O . LYS A 1 72 ? 9.344 0.464 -14.610 1.00 82.00 72 LYS A O 1
ATOM 589 N N . GLN A 1 73 ? 11.308 -0.237 -15.444 1.00 78.50 73 GLN A N 1
ATOM 590 C CA . GLN A 1 73 ? 11.950 1.080 -15.524 1.00 78.50 73 GLN A CA 1
ATOM 591 C C . GLN A 1 73 ? 12.349 1.433 -16.968 1.00 78.50 73 GLN A C 1
ATOM 593 O O . GLN A 1 73 ? 13.496 1.781 -17.241 1.00 78.50 73 GLN A O 1
ATOM 598 N N . THR A 1 74 ? 11.425 1.308 -17.925 1.00 81.56 74 THR A N 1
ATOM 599 C CA . THR A 1 74 ? 11.649 1.805 -19.298 1.00 81.56 74 THR A CA 1
ATOM 600 C C . THR A 1 74 ? 11.396 3.308 -19.384 1.00 81.56 74 THR A C 1
ATOM 602 O O . THR A 1 74 ? 10.704 3.863 -18.536 1.00 81.56 74 THR A O 1
ATOM 605 N N . ASN A 1 75 ? 11.933 3.976 -20.410 1.00 84.12 75 ASN A N 1
ATOM 606 C CA . ASN A 1 75 ? 11.753 5.423 -20.594 1.00 84.12 75 ASN A CA 1
ATOM 607 C C . ASN A 1 75 ? 10.268 5.816 -20.683 1.00 84.12 75 ASN A C 1
ATOM 609 O O . ASN A 1 75 ? 9.851 6.749 -20.012 1.00 84.12 75 ASN A O 1
ATOM 613 N N . GLU A 1 76 ? 9.457 5.032 -21.395 1.00 83.00 76 GLU A N 1
ATOM 614 C CA . GLU A 1 76 ? 7.995 5.199 -21.447 1.00 83.00 76 GLU A CA 1
ATOM 615 C C . GLU A 1 76 ? 7.345 5.124 -20.057 1.00 83.00 76 GLU A C 1
ATOM 617 O O . GLU A 1 76 ? 6.496 5.936 -19.710 1.00 83.00 76 GLU A O 1
ATOM 622 N N . VAL A 1 77 ? 7.771 4.168 -19.223 1.00 81.81 77 VAL A N 1
ATOM 623 C CA . VAL A 1 77 ? 7.223 4.008 -17.870 1.00 81.81 77 VAL A CA 1
ATOM 624 C C . VAL A 1 77 ? 7.685 5.140 -16.956 1.00 81.81 77 VAL A C 1
ATOM 626 O O . VAL A 1 77 ? 6.919 5.565 -16.102 1.00 81.81 77 VAL A O 1
ATOM 629 N N . LYS A 1 78 ? 8.897 5.674 -17.138 1.00 85.12 78 LYS A N 1
ATOM 630 C CA . LYS A 1 78 ? 9.361 6.853 -16.389 1.00 85.12 78 LYS A CA 1
ATOM 631 C C . LYS A 1 78 ? 8.492 8.080 -16.657 1.00 85.12 78 LYS A C 1
ATOM 633 O O . LYS A 1 78 ? 8.242 8.834 -15.725 1.00 85.12 78 LYS A O 1
ATOM 638 N N . GLU A 1 79 ? 8.010 8.249 -17.885 1.00 86.62 79 GLU A N 1
ATOM 639 C CA . GLU A 1 79 ? 7.058 9.312 -18.215 1.00 86.62 79 GLU A CA 1
ATOM 640 C C . GLU A 1 79 ? 5.710 9.095 -17.516 1.00 86.62 79 GLU A C 1
ATOM 642 O O . GLU A 1 79 ? 5.191 10.027 -16.910 1.00 86.62 79 GLU A O 1
ATOM 647 N N . LEU A 1 80 ? 5.194 7.860 -17.489 1.00 84.19 80 LEU A N 1
ATOM 648 C CA . LEU A 1 80 ? 3.971 7.528 -16.742 1.00 84.19 80 LEU A CA 1
ATOM 649 C C . LEU A 1 80 ? 4.126 7.737 -15.226 1.00 84.19 80 LEU A C 1
ATOM 651 O O . LEU A 1 80 ? 3.195 8.184 -14.569 1.00 84.19 80 LEU A O 1
ATOM 655 N N . LEU A 1 81 ? 5.307 7.457 -14.668 1.00 84.38 81 LEU A N 1
ATOM 656 C CA . LEU A 1 81 ? 5.615 7.631 -13.242 1.00 84.38 81 LEU A CA 1
ATOM 657 C C . LEU A 1 81 ? 5.668 9.099 -12.789 1.00 84.38 81 LEU A C 1
ATOM 659 O O . LEU A 1 81 ? 5.755 9.343 -11.584 1.00 84.38 81 LEU A O 1
ATOM 663 N N . LYS A 1 82 ? 5.630 10.070 -13.713 1.00 85.31 82 LYS A N 1
ATOM 664 C CA . LYS A 1 82 ? 5.450 11.487 -13.358 1.00 85.31 82 LYS A CA 1
ATOM 665 C C . LYS A 1 82 ? 4.086 11.725 -12.720 1.00 85.31 82 LYS A C 1
ATOM 667 O O . LYS A 1 82 ? 3.976 12.564 -11.833 1.00 85.31 82 LYS A O 1
ATOM 672 N N . ASP A 1 83 ? 3.082 10.958 -13.133 1.00 86.00 83 ASP A N 1
ATOM 673 C CA . ASP A 1 83 ? 1.765 10.956 -12.516 1.00 86.00 83 ASP A CA 1
ATOM 674 C C . ASP A 1 83 ? 1.775 10.074 -11.259 1.00 86.00 83 ASP A C 1
ATOM 676 O O . ASP A 1 83 ? 1.561 8.856 -11.301 1.00 86.00 83 ASP A O 1
ATOM 680 N N . LYS A 1 84 ? 2.057 10.714 -10.120 1.00 81.81 84 LYS A N 1
ATOM 681 C CA . LYS A 1 84 ? 2.206 10.043 -8.822 1.00 81.81 84 LYS A CA 1
ATOM 682 C C . LYS A 1 84 ? 0.904 9.447 -8.285 1.00 81.81 84 LYS A C 1
ATOM 684 O O . LYS A 1 84 ? 0.965 8.528 -7.471 1.00 81.81 84 LYS A O 1
ATOM 689 N N . ASN A 1 85 ? -0.247 9.944 -8.738 1.00 84.94 85 ASN A N 1
ATOM 690 C CA . ASN A 1 85 ? -1.560 9.505 -8.263 1.00 84.94 85 ASN A CA 1
ATOM 691 C C . ASN A 1 85 ? -2.100 8.301 -9.039 1.00 84.94 85 ASN A C 1
ATOM 693 O O . ASN A 1 85 ? -3.006 7.628 -8.556 1.00 84.94 85 ASN A O 1
ATOM 697 N N . HIS A 1 86 ? -1.515 7.973 -10.193 1.00 83.31 86 HIS A N 1
ATOM 698 C CA . HIS A 1 86 ? -1.941 6.821 -10.992 1.00 83.31 86 HIS A CA 1
ATOM 699 C C . HIS A 1 86 ? -0.860 5.764 -11.180 1.00 83.31 86 HIS A C 1
ATOM 701 O O . HIS A 1 86 ? -1.193 4.608 -11.443 1.00 83.31 86 HIS A O 1
ATOM 707 N N . TYR A 1 87 ? 0.424 6.103 -11.045 1.00 84.88 87 TYR A N 1
ATOM 708 C CA . TYR A 1 87 ? 1.512 5.157 -11.276 1.00 84.88 87 TYR A CA 1
ATOM 709 C C . TYR A 1 87 ? 2.544 5.187 -10.159 1.00 84.88 87 TYR A C 1
ATOM 711 O O . TYR A 1 87 ? 3.034 6.232 -9.736 1.00 84.88 87 TYR A O 1
ATOM 719 N N . ARG A 1 88 ? 2.947 3.995 -9.715 1.00 87.06 88 ARG A N 1
ATOM 720 C CA . ARG A 1 88 ? 3.967 3.847 -8.679 1.00 87.06 88 ARG A CA 1
ATOM 721 C C . ARG A 1 88 ? 4.971 2.764 -9.026 1.00 87.06 88 ARG A C 1
ATOM 723 O O . ARG A 1 88 ? 4.627 1.635 -9.379 1.00 87.06 88 ARG A O 1
ATOM 730 N N . LEU A 1 89 ? 6.241 3.109 -8.849 1.00 86.19 89 LEU A N 1
ATOM 731 C CA . LEU A 1 89 ? 7.341 2.168 -8.964 1.00 86.19 89 LEU A CA 1
ATOM 732 C C . LEU A 1 89 ? 7.547 1.441 -7.631 1.00 86.19 89 LEU A C 1
ATOM 734 O O . LEU A 1 89 ? 7.730 2.069 -6.586 1.00 86.19 89 LEU A O 1
ATOM 738 N N . ILE A 1 90 ? 7.571 0.114 -7.675 1.00 84.75 90 ILE A N 1
ATOM 739 C CA . ILE A 1 90 ? 7.998 -0.724 -6.555 1.00 84.75 90 ILE A CA 1
ATOM 740 C C . ILE A 1 90 ? 9.495 -1.000 -6.706 1.00 84.75 90 ILE A C 1
ATOM 742 O O . ILE A 1 90 ? 9.942 -1.478 -7.748 1.00 84.75 90 ILE A O 1
ATOM 746 N N . SER A 1 91 ? 10.267 -0.730 -5.651 1.00 82.12 91 SER A N 1
ATOM 747 C CA . SER A 1 91 ? 11.699 -1.045 -5.627 1.00 82.12 91 SER A CA 1
ATOM 748 C C . SER A 1 91 ? 11.951 -2.554 -5.732 1.00 82.12 91 SER A C 1
ATOM 750 O O . SER A 1 91 ? 11.223 -3.361 -5.141 1.00 82.12 91 SER A O 1
ATOM 752 N N . HIS A 1 92 ? 13.013 -2.939 -6.442 1.00 72.12 92 HIS A N 1
ATOM 753 C CA . HIS A 1 92 ? 13.492 -4.319 -6.459 1.00 72.12 92 HIS A CA 1
ATOM 754 C C . HIS A 1 92 ? 13.915 -4.722 -5.034 1.00 72.12 92 HIS A C 1
ATOM 756 O O . HIS A 1 92 ? 14.687 -4.019 -4.388 1.00 72.12 92 HIS A O 1
ATOM 762 N N . GLY A 1 93 ? 13.346 -5.812 -4.512 1.00 73.94 93 GLY A N 1
ATOM 763 C CA . GLY A 1 93 ? 13.548 -6.275 -3.131 1.00 73.94 93 GLY A CA 1
ATOM 764 C C . GLY A 1 93 ? 12.396 -5.970 -2.165 1.00 73.94 93 GLY A C 1
ATOM 765 O O . GLY A 1 93 ? 12.371 -6.496 -1.054 1.00 73.94 93 GLY A O 1
ATOM 766 N N . LYS A 1 94 ? 11.395 -5.171 -2.561 1.00 81.62 94 LYS A N 1
ATOM 767 C CA . LYS A 1 94 ? 10.135 -5.088 -1.804 1.00 81.62 94 LYS A CA 1
ATOM 768 C C . LYS A 1 94 ? 9.218 -6.244 -2.195 1.00 81.62 94 LYS A C 1
ATOM 770 O O . LYS A 1 94 ? 8.902 -6.400 -3.376 1.00 81.62 94 LYS A O 1
ATOM 775 N N . ALA A 1 95 ? 8.779 -7.014 -1.199 1.00 80.31 95 ALA A N 1
ATOM 776 C CA . ALA A 1 95 ? 7.824 -8.101 -1.383 1.00 80.31 95 ALA A CA 1
ATOM 777 C C . ALA A 1 95 ? 6.511 -7.557 -1.962 1.00 80.31 95 ALA A C 1
ATOM 779 O O . ALA A 1 95 ? 5.915 -6.622 -1.421 1.00 80.31 95 ALA A O 1
ATOM 780 N N . PHE A 1 96 ? 6.114 -8.119 -3.097 1.00 85.06 96 PHE A N 1
ATOM 781 C CA . PHE A 1 96 ? 4.841 -7.852 -3.744 1.00 85.06 96 PHE A CA 1
ATOM 782 C C . PHE A 1 96 ? 4.509 -9.072 -4.591 1.00 85.06 96 PHE A C 1
ATOM 784 O O . PHE A 1 96 ? 5.215 -9.338 -5.569 1.00 85.06 96 PHE A O 1
ATOM 791 N N . ASP A 1 97 ? 3.496 -9.819 -4.170 1.00 84.56 97 ASP A N 1
ATOM 792 C CA . ASP A 1 97 ? 3.240 -11.176 -4.666 1.00 84.56 97 ASP A CA 1
ATOM 793 C C . ASP A 1 97 ? 2.551 -11.163 -6.037 1.00 84.56 97 ASP A C 1
ATOM 795 O O . ASP A 1 97 ? 2.699 -12.086 -6.832 1.00 84.56 97 ASP A O 1
ATOM 799 N N . TYR A 1 98 ? 1.877 -10.057 -6.359 1.00 81.38 98 TYR A N 1
ATOM 800 C CA . TYR A 1 98 ? 1.139 -9.868 -7.610 1.00 81.38 98 TYR A CA 1
ATOM 801 C C . TYR A 1 98 ? 1.991 -9.307 -8.761 1.00 81.38 98 TYR A C 1
ATOM 803 O O . TYR A 1 98 ? 1.472 -9.009 -9.837 1.00 81.38 98 TYR A O 1
ATOM 811 N N . LEU A 1 99 ? 3.307 -9.147 -8.570 1.00 81.44 99 LEU A N 1
ATOM 812 C CA . LEU A 1 99 ? 4.248 -8.823 -9.647 1.00 81.44 99 LEU A CA 1
ATOM 813 C C . LEU A 1 99 ? 5.456 -9.761 -9.590 1.00 81.44 99 LEU A C 1
ATOM 815 O O . LEU A 1 99 ? 6.007 -9.991 -8.511 1.00 81.44 99 LEU A O 1
ATOM 819 N N . PRO A 1 100 ? 5.957 -10.225 -10.746 1.00 75.00 100 PRO A N 1
ATOM 820 C CA . PRO A 1 100 ? 7.186 -11.002 -10.788 1.00 75.00 100 PRO A CA 1
ATOM 821 C C . PRO A 1 100 ? 8.379 -10.154 -10.328 1.00 75.00 100 PRO A C 1
ATOM 823 O O . PRO A 1 100 ? 8.434 -8.940 -10.543 1.00 75.00 100 PRO A O 1
ATOM 826 N N . GLU A 1 101 ? 9.346 -10.779 -9.658 1.00 69.75 101 GLU A N 1
ATOM 827 C CA . GLU A 1 101 ? 10.554 -10.103 -9.155 1.00 69.75 101 GLU A CA 1
ATOM 828 C C . GLU A 1 101 ? 11.453 -9.598 -10.291 1.00 69.75 101 GLU A C 1
ATOM 830 O O . GLU A 1 101 ? 12.022 -8.505 -10.218 1.00 69.75 101 GLU A O 1
ATOM 835 N N . LYS A 1 102 ? 11.502 -10.366 -11.383 1.00 68.81 102 LYS A N 1
ATOM 836 C CA . LYS A 1 102 ? 12.185 -10.013 -12.628 1.00 68.81 102 LYS A CA 1
ATOM 837 C C . LYS A 1 102 ? 11.148 -9.556 -13.648 1.00 68.81 102 LYS A C 1
ATOM 839 O O . LYS A 1 102 ? 10.262 -10.328 -14.005 1.00 68.81 102 LYS A O 1
ATOM 844 N N . SER A 1 103 ? 11.266 -8.320 -14.129 1.00 64.69 103 SER A N 1
ATOM 845 C CA . SER A 1 103 ? 10.425 -7.810 -15.213 1.00 64.69 103 SER A CA 1
ATOM 846 C C . SER A 1 103 ? 10.956 -8.306 -16.562 1.00 64.69 103 SER A C 1
ATOM 848 O O . SER A 1 103 ? 12.127 -8.103 -16.891 1.00 64.69 103 SER A O 1
ATOM 850 N N . LYS A 1 104 ? 10.122 -8.980 -17.364 1.00 64.75 104 LYS A N 1
ATOM 851 C CA . LYS A 1 104 ? 10.453 -9.302 -18.763 1.00 64.75 104 LYS A CA 1
ATOM 852 C C . LYS A 1 104 ? 10.001 -8.157 -19.671 1.00 64.75 104 LYS A C 1
ATOM 854 O O . LYS A 1 104 ? 9.065 -7.422 -19.359 1.00 64.75 104 LYS A O 1
ATOM 859 N N . LYS A 1 105 ? 10.643 -8.001 -20.837 1.00 58.22 105 LYS A N 1
ATOM 860 C CA . LYS A 1 105 ? 10.285 -6.950 -21.815 1.00 58.22 105 LYS A CA 1
ATOM 861 C C . LYS A 1 105 ? 8.808 -7.011 -22.242 1.00 58.22 105 LYS A C 1
ATOM 863 O O . LYS A 1 105 ? 8.218 -5.952 -22.444 1.00 58.22 105 LYS A O 1
ATOM 868 N N . SER A 1 106 ? 8.235 -8.216 -22.310 1.00 55.38 106 SER A N 1
ATOM 869 C CA . SER A 1 106 ? 6.854 -8.510 -22.720 1.00 55.38 106 SER A CA 1
ATOM 870 C C . SER A 1 106 ? 5.800 -8.363 -21.617 1.00 55.38 106 SER A C 1
ATOM 872 O O . SER A 1 106 ? 4.620 -8.573 -21.880 1.00 55.38 106 SER A O 1
ATOM 874 N N . ASP A 1 107 ? 6.186 -8.055 -20.377 1.00 57.69 107 ASP A N 1
ATOM 875 C CA . ASP A 1 107 ? 5.213 -7.938 -19.293 1.00 57.69 107 ASP A CA 1
ATOM 876 C C . ASP A 1 107 ? 4.481 -6.591 -19.365 1.00 57.69 107 ASP A C 1
ATOM 878 O O . ASP A 1 107 ? 5.093 -5.519 -19.296 1.00 57.69 107 ASP A O 1
ATOM 882 N N . HIS A 1 108 ? 3.156 -6.660 -19.507 1.00 56.25 108 HIS A N 1
ATOM 883 C CA . HIS A 1 108 ? 2.256 -5.518 -19.357 1.00 56.25 108 HIS A CA 1
ATOM 884 C C . HIS A 1 108 ? 2.237 -5.015 -17.899 1.00 56.25 108 HIS A C 1
ATOM 886 O O . HIS A 1 108 ? 2.543 -5.763 -16.967 1.00 56.25 108 HIS A O 1
ATOM 892 N N . ILE A 1 109 ? 1.863 -3.747 -17.693 1.00 57.91 109 ILE A N 1
ATOM 893 C CA . ILE A 1 109 ? 1.603 -3.177 -16.360 1.00 57.91 109 ILE A CA 1
ATOM 894 C C . ILE A 1 109 ? 0.367 -3.897 -15.801 1.00 57.91 109 ILE A C 1
ATOM 896 O O . ILE A 1 109 ? -0.721 -3.731 -16.345 1.00 57.91 109 ILE A O 1
ATOM 900 N N . LYS A 1 110 ? 0.542 -4.759 -14.793 1.00 56.72 110 LYS A N 1
ATOM 901 C CA . LYS A 1 110 ? -0.474 -5.765 -14.417 1.00 56.72 110 LYS A CA 1
ATOM 902 C C . LYS A 1 110 ? -1.161 -5.545 -13.070 1.00 56.72 110 LYS A C 1
ATOM 904 O O . LYS A 1 110 ? -2.271 -6.030 -12.908 1.00 56.72 110 LYS A O 1
ATOM 909 N N . ALA A 1 111 ? -0.550 -4.840 -12.118 1.00 58.88 111 ALA A N 1
ATOM 910 C CA . ALA A 1 111 ? -1.117 -4.720 -10.775 1.00 58.88 111 ALA A CA 1
ATOM 911 C C . ALA A 1 111 ? -1.737 -3.337 -10.561 1.00 58.88 111 ALA A C 1
ATOM 913 O O . ALA A 1 111 ? -1.027 -2.334 -10.594 1.00 58.88 111 ALA A O 1
ATOM 914 N N . ALA A 1 112 ? -3.047 -3.292 -10.335 1.00 59.31 112 ALA A N 1
ATOM 915 C CA . ALA A 1 112 ? -3.745 -2.110 -9.848 1.00 59.31 112 ALA A CA 1
ATOM 916 C C . ALA A 1 112 ? -4.064 -2.315 -8.364 1.00 59.31 112 ALA A C 1
ATOM 918 O O . ALA A 1 112 ? -4.560 -3.369 -7.978 1.00 59.31 112 ALA A O 1
ATOM 919 N N . VAL A 1 113 ? -3.746 -1.323 -7.544 1.00 61.72 113 VAL A N 1
ATOM 920 C CA . VAL A 1 113 ? -4.100 -1.248 -6.131 1.00 61.72 113 VAL A CA 1
ATOM 921 C C . VAL A 1 113 ? -4.903 0.026 -5.953 1.00 61.72 113 VAL A C 1
ATOM 923 O O . VAL A 1 113 ? -4.396 1.127 -6.165 1.00 61.72 113 VAL A O 1
ATOM 926 N N . GLN A 1 114 ? -6.164 -0.132 -5.573 1.00 62.94 114 GLN A N 1
ATOM 927 C CA . GLN A 1 114 ? -7.008 0.995 -5.197 1.00 62.94 114 GLN A CA 1
ATOM 928 C C . GLN A 1 114 ? -6.559 1.503 -3.827 1.00 62.94 114 GLN A C 1
ATOM 930 O O . GLN A 1 114 ? -6.196 0.700 -2.973 1.00 62.94 114 GLN A O 1
ATOM 935 N N . ILE A 1 115 ? -6.563 2.802 -3.583 1.00 68.19 115 ILE A N 1
ATOM 936 C CA . ILE A 1 115 ? -6.304 3.381 -2.270 1.00 68.19 115 ILE A CA 1
ATOM 937 C C . ILE A 1 115 ? -7.338 4.462 -2.036 1.00 68.19 115 ILE A C 1
ATOM 939 O O . ILE A 1 115 ? -7.364 5.469 -2.730 1.00 68.19 115 ILE A O 1
ATOM 943 N N . PHE A 1 116 ? -8.131 4.267 -0.991 1.00 57.88 116 PHE A N 1
ATOM 944 C CA . PHE A 1 116 ? -9.003 5.308 -0.478 1.00 57.88 116 PHE A CA 1
ATOM 945 C C . PHE A 1 116 ? -8.240 6.101 0.578 1.00 57.88 116 PHE A C 1
ATOM 947 O O . PHE A 1 116 ? -7.888 5.571 1.639 1.00 57.88 116 PHE A O 1
ATOM 954 N N . CYS A 1 117 ? -7.944 7.358 0.267 1.00 56.66 117 CYS A N 1
ATOM 955 C CA . CYS A 1 117 ? -7.310 8.290 1.183 1.00 56.66 117 CYS A CA 1
ATOM 956 C C . CYS A 1 117 ? -8.377 9.209 1.768 1.00 56.66 117 CYS A C 1
ATOM 958 O O . CYS A 1 117 ? -8.743 10.219 1.176 1.00 56.66 117 CYS A O 1
ATOM 960 N N . ILE A 1 118 ? -8.829 8.855 2.968 1.00 55.44 118 ILE A N 1
ATOM 961 C CA . ILE A 1 118 ? -9.760 9.668 3.745 1.00 55.44 118 ILE A CA 1
ATOM 962 C C . ILE A 1 118 ? -8.951 10.398 4.817 1.00 55.44 118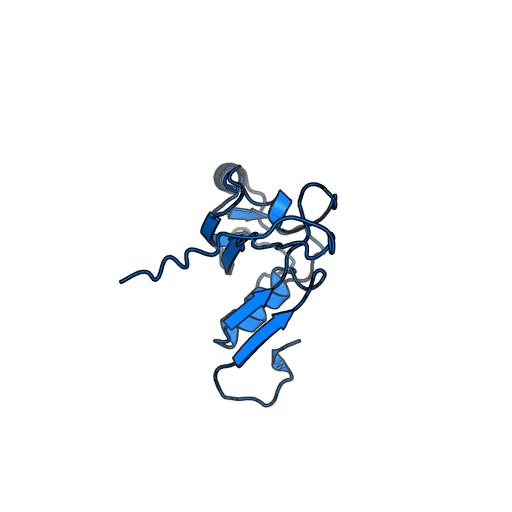 ILE A C 1
ATOM 964 O O . ILE A 1 118 ? -8.431 9.772 5.747 1.00 55.44 118 ILE A O 1
ATOM 968 N N . ALA A 1 119 ? -8.835 11.716 4.693 1.00 51.81 119 ALA A N 1
ATOM 969 C CA . ALA A 1 119 ? -8.347 12.590 5.749 1.00 51.81 119 ALA A CA 1
ATOM 970 C C . ALA A 1 119 ? -9.539 13.339 6.345 1.00 51.81 119 ALA A C 1
ATOM 972 O O . ALA A 1 119 ?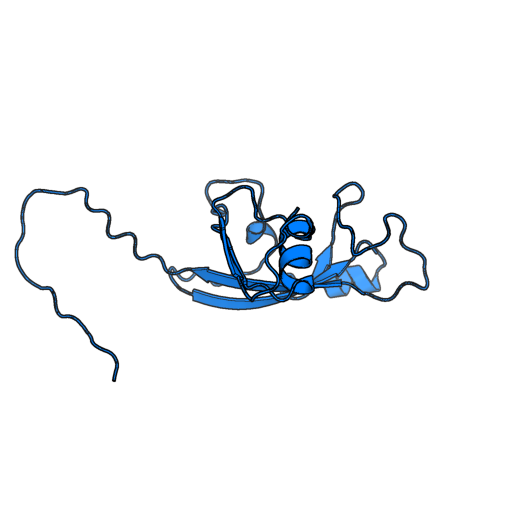 -9.925 14.404 5.874 1.00 51.81 119 ALA A O 1
ATOM 973 N N . VAL A 1 120 ? -10.121 12.763 7.398 1.00 40.78 120 VAL A N 1
ATOM 974 C CA . VAL A 1 120 ? -11.064 13.463 8.277 1.00 40.78 120 VAL A CA 1
ATOM 975 C C . VAL A 1 120 ? -10.305 13.793 9.555 1.00 40.78 120 VAL A C 1
ATOM 977 O O . VAL A 1 120 ? -10.130 12.942 10.432 1.00 40.78 120 VAL A O 1
ATOM 980 N N . PHE A 1 121 ? -9.789 15.016 9.644 1.00 38.12 121 PHE A N 1
ATOM 981 C CA . PHE A 1 121 ? -9.136 15.522 10.847 1.00 38.12 121 PHE A CA 1
ATOM 982 C C . PHE A 1 121 ? -10.177 16.131 11.792 1.00 38.12 121 PHE A C 1
ATOM 984 O O . PHE A 1 121 ? -10.206 17.329 12.023 1.00 38.12 121 PHE A O 1
ATOM 991 N N . VAL A 1 122 ? -10.985 15.293 12.443 1.00 28.19 122 VAL A N 1
ATOM 992 C CA . VAL A 1 122 ? -11.663 15.715 13.680 1.00 28.19 122 VAL A CA 1
ATOM 993 C C . VAL A 1 122 ? -10.858 15.194 14.865 1.00 28.19 122 VAL A C 1
ATOM 995 O O . VAL A 1 122 ? -11.231 14.238 15.540 1.00 28.19 122 VAL A O 1
ATOM 998 N N . PHE A 1 123 ? -9.711 15.824 15.124 1.00 28.67 123 PHE A N 1
ATOM 999 C CA . PHE A 1 123 ? -9.123 15.790 16.461 1.00 28.67 123 PHE A CA 1
ATOM 1000 C C . PHE A 1 123 ? -9.772 16.911 17.271 1.00 28.67 123 PHE A C 1
ATOM 1002 O O . PHE A 1 123 ? -9.212 17.996 17.408 1.00 28.67 123 PHE A O 1
ATOM 1009 N N . ILE A 1 124 ? -10.942 16.648 17.862 1.00 31.48 124 ILE A N 1
ATOM 1010 C CA . ILE A 1 124 ? -11.315 17.387 19.072 1.00 31.48 124 ILE A CA 1
ATOM 1011 C C . ILE A 1 124 ? -10.327 16.916 20.139 1.00 31.48 124 ILE A C 1
ATOM 1013 O O . ILE A 1 124 ? -10.517 15.890 20.791 1.00 31.48 124 ILE A O 1
ATOM 1017 N N . SER A 1 125 ? -9.210 17.629 20.259 1.00 29.77 125 SER A N 1
ATOM 1018 C CA . SER A 1 125 ? -8.322 17.504 21.405 1.00 29.77 125 SER A CA 1
ATOM 1019 C C . SER A 1 125 ? -9.115 17.950 22.630 1.00 29.77 125 SER A C 1
ATOM 1021 O O . SER A 1 125 ? -9.228 19.141 22.910 1.00 29.77 125 SER A O 1
ATOM 1023 N N . TYR A 1 126 ? -9.689 17.001 23.372 1.00 34.62 126 TYR A N 1
ATOM 1024 C CA . TYR A 1 126 ? -10.111 17.239 24.750 1.00 34.62 126 TYR A CA 1
ATOM 1025 C C . TYR A 1 126 ? -8.858 17.361 25.623 1.00 34.62 126 TYR A C 1
ATOM 1027 O O . TYR A 1 126 ? -8.530 16.478 26.404 1.00 34.62 126 TYR A O 1
ATOM 1035 N N . ASN A 1 127 ? -8.136 18.466 25.469 1.00 36.47 127 ASN A N 1
ATOM 1036 C CA . ASN A 1 127 ? -7.159 18.947 26.436 1.00 36.47 127 ASN A CA 1
ATOM 1037 C C . ASN A 1 127 ? -7.365 20.447 26.622 1.00 36.47 127 ASN A C 1
ATOM 1039 O O . ASN A 1 127 ? -6.542 21.256 26.217 1.00 36.47 127 ASN A O 1
ATOM 1043 N N . ASN A 1 128 ? -8.513 20.800 27.195 1.00 30.78 128 ASN A N 1
ATOM 1044 C CA . ASN A 1 128 ? -8.632 21.905 28.139 1.00 30.78 128 ASN A CA 1
ATOM 1045 C C . ASN A 1 128 ? -9.968 21.771 28.873 1.00 30.78 128 ASN A C 1
ATOM 1047 O O . ASN A 1 128 ? -10.988 22.347 28.502 1.00 30.78 128 ASN A O 1
ATOM 1051 N N . VAL A 1 129 ? -9.952 20.985 29.951 1.00 45.78 129 VAL A N 1
ATOM 1052 C CA . VAL A 1 129 ? -10.900 21.181 31.048 1.00 45.78 129 VAL A CA 1
ATOM 1053 C C . VAL A 1 129 ? -10.502 22.489 31.726 1.00 45.78 129 VAL A C 1
ATOM 1055 O O . VAL A 1 129 ? -9.703 22.500 32.654 1.00 45.78 129 VAL A O 1
ATOM 1058 N N . SER A 1 130 ? -10.979 23.610 31.198 1.00 42.00 130 SER A N 1
ATOM 1059 C CA . SER A 1 130 ? -11.323 24.813 31.962 1.00 42.00 130 SER A CA 1
ATOM 1060 C C . SER A 1 130 ? -11.774 25.914 31.007 1.00 42.00 130 SER A C 1
ATOM 1062 O O . SER A 1 130 ? -11.011 26.388 30.179 1.00 42.00 130 SER A O 1
ATOM 1064 N N . ASN A 1 131 ? -13.026 26.339 31.195 1.00 41.75 131 ASN A N 1
ATOM 1065 C CA . ASN A 1 131 ? -13.594 27.591 30.700 1.00 41.75 131 ASN A CA 1
ATOM 1066 C C . ASN A 1 131 ? -13.670 27.759 29.173 1.00 41.75 131 ASN A C 1
ATOM 1068 O O . ASN A 1 131 ? -12.747 28.236 28.531 1.00 41.75 131 ASN A O 1
ATOM 1072 N N . ILE A 1 132 ? -14.852 27.529 28.603 1.00 36.56 132 ILE A N 1
ATOM 1073 C CA . ILE A 1 132 ? -15.860 28.575 28.334 1.00 36.56 132 ILE A CA 1
ATOM 1074 C C . ILE A 1 132 ? -17.066 27.861 27.709 1.00 36.56 132 ILE A C 1
ATOM 1076 O O . ILE A 1 132 ? -16.941 27.066 26.781 1.00 36.56 132 ILE A O 1
ATOM 1080 N N . GLY A 1 133 ? -18.241 28.081 28.295 1.00 37.25 133 GLY A N 1
ATOM 1081 C CA . GLY A 1 133 ? -19.483 27.474 27.842 1.00 37.25 133 GLY A CA 1
ATOM 1082 C C . GLY A 1 133 ? -19.979 28.017 26.501 1.00 37.25 133 GLY A C 1
ATOM 1083 O O . GLY A 1 133 ? -19.617 29.111 26.087 1.00 37.25 133 GLY A O 1
ATOM 1084 N N . LYS A 1 134 ? -20.923 27.257 25.933 1.00 42.34 134 LYS A N 1
ATOM 1085 C CA . LYS A 1 134 ? -21.811 27.597 24.809 1.00 42.34 134 LYS A CA 1
ATOM 1086 C C . LYS A 1 134 ? -21.117 27.710 23.447 1.00 42.34 134 LYS A C 1
ATOM 1088 O O . LYS A 1 134 ? -20.527 28.728 23.131 1.00 42.34 134 LYS A O 1
ATOM 1093 N N . GLN A 1 135 ? -21.313 26.690 22.607 1.00 35.06 135 GLN A N 1
ATOM 1094 C CA . GLN A 1 135 ? -22.182 26.759 21.416 1.00 35.06 135 GLN A CA 1
ATOM 1095 C C . GLN A 1 135 ? -21.939 25.514 20.543 1.00 35.06 135 GLN A C 1
ATOM 1097 O O . GLN A 1 135 ? -21.209 25.541 19.562 1.00 35.06 135 GLN A O 1
ATOM 1102 N N . LEU A 1 136 ? -22.556 24.391 20.924 1.00 34.44 136 LEU A N 1
ATOM 1103 C CA . LEU A 1 136 ? -22.748 23.249 20.028 1.00 34.44 136 LEU A CA 1
ATOM 1104 C C . LEU A 1 136 ? -23.980 23.555 19.169 1.00 34.44 136 LEU A C 1
ATOM 1106 O O . LEU A 1 136 ? -25.106 23.387 19.631 1.00 34.44 136 LEU A O 1
ATOM 1110 N N . GLN A 1 137 ? -23.781 24.031 17.941 1.00 36.50 137 GLN A N 1
ATOM 1111 C CA . GLN A 1 137 ? -24.781 23.861 16.888 1.00 36.50 137 GLN A CA 1
ATOM 1112 C C . GLN A 1 137 ? -24.353 22.672 16.034 1.00 36.50 137 GLN A C 1
ATOM 1114 O O . GLN A 1 137 ? -23.408 22.737 15.256 1.00 36.50 137 GLN A O 1
ATOM 1119 N N . LEU A 1 138 ? -25.052 21.561 16.257 1.00 37.03 138 LEU A N 1
ATOM 1120 C CA . LEU A 1 138 ? -25.072 20.399 15.384 1.00 37.03 138 LEU A CA 1
ATOM 1121 C C . LEU A 1 1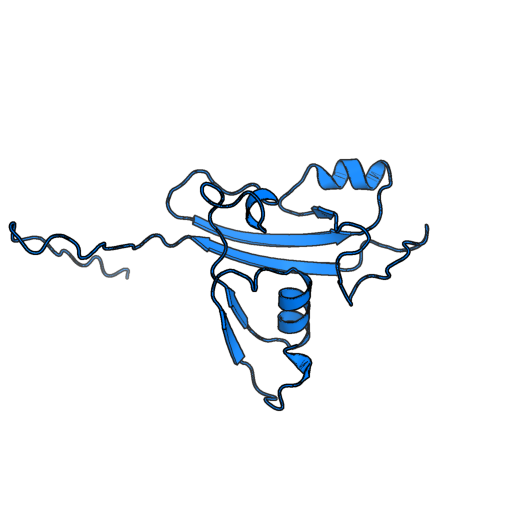38 ? -25.650 20.837 14.033 1.00 37.03 138 LEU A C 1
ATOM 1123 O O . LEU A 1 138 ? -26.821 21.205 13.966 1.00 37.03 138 LEU A O 1
ATOM 1127 N N . LEU A 1 139 ? -24.854 20.787 12.967 1.00 32.03 139 LEU A N 1
ATOM 1128 C CA . LEU A 1 139 ? -25.386 20.787 11.608 1.00 32.03 139 LEU A CA 1
ATOM 1129 C C . LEU A 1 139 ? -25.629 19.334 11.201 1.00 32.03 139 LEU A C 1
ATOM 1131 O O . LEU A 1 139 ? -24.713 18.587 10.868 1.00 32.03 139 LEU A O 1
ATOM 1135 N N . THR A 1 140 ? -26.891 18.932 11.297 1.00 34.84 140 THR A N 1
ATOM 1136 C CA . THR A 1 140 ? -27.446 17.750 10.641 1.00 34.84 140 THR A CA 1
ATOM 1137 C C . THR A 1 140 ? -27.559 18.039 9.145 1.00 34.84 140 THR A C 1
ATOM 1139 O O . THR A 1 140 ? -28.251 18.981 8.760 1.00 34.84 140 THR A O 1
ATOM 1142 N N . TYR A 1 141 ? -26.898 17.243 8.305 1.00 32.56 141 TYR A N 1
ATOM 1143 C CA . TYR A 1 141 ? -27.122 17.265 6.860 1.00 32.56 141 TYR A CA 1
ATOM 1144 C C . TYR A 1 141 ? -28.437 16.540 6.550 1.00 32.56 141 TYR A C 1
ATOM 1146 O O . TYR A 1 141 ? -28.669 15.441 7.058 1.00 32.56 141 TYR A O 1
ATOM 1154 N N . THR A 1 142 ? -29.300 17.201 5.776 1.00 38.19 142 THR A N 1
ATOM 1155 C CA . THR A 1 142 ? -30.508 16.624 5.159 1.00 38.19 142 THR A CA 1
ATOM 1156 C C . THR A 1 142 ? -30.178 16.256 3.723 1.00 38.19 142 THR A C 1
ATOM 1158 O O . THR A 1 142 ? -29.339 16.981 3.139 1.00 38.19 142 THR A O 1
#

Foldseek 3Di:
DCVPDPDLDAEEAEEEEPQQDLQNLLVCVVSVYHYDYHWDDPVPDPDTPVVLADDDPDQWDKDKAKEQEDQDDDPVLVVVSVHSRHYDYDDQPDDHPQDDSDDDPPDDSGDIGIDTDGRDPPPPPPPDPDDDDDDDDDDDDD

Secondary structure (DSSP, 8-state):
-GGG----S--EEEE-TT---HHHHHHHHHTT-EEEEPPPPTTT-SSSSGGGS---SSSSEEEEEEEEEE----HHHHHHTT-TTTEEEPPTTS--TTS-SSPPTT----EEEEEEEEE----------S------------

pLDDT: mean 71.22, std 17.98, range [28.19, 88.81]